Protein AF-A0AB39RAC3-F1 (afdb_monomer_lite)

pLDDT: mean 82.12, std 18.63, range [36.78, 98.56]

Foldseek 3Di:
DDKAKKKKKFQFPDLDQQGATPWIWIGPRPPPDDTDICPDPDDPDRGNVVVVVVVWAWDDWQDPDDDDPPCNPPDDPRRTITMTMDIDDDDDDDDDDPDDDDDDDDD

Secondary structure (DSSP, 8-state):
-EEEEEEEEEEESSSSTTSPEEEEEEE-SSSS----TTSSSS-S-SSHHHHHHTT-EEEE----PPPPTT-TT---TT-EEEEEEEEEEE---S-------------

Sequence (107 aa):
MSIRQQVLVLYLATSALDSDVVGWSVYDGTGRTSPTTGDSDEPPYTSGVHALEDGWRLFQAAQLIPPYPGHEYDVSFLKHEFFFEKLVETGAGAGTGAEARAGAGAA

Radius of gyration: 22.81 Å; chains: 1; bounding box: 57×25×77 Å

Structure (mmCIF, N/CA/C/O backbone):
data_AF-A0AB39RAC3-F1
#
_entry.id   AF-A0AB39RAC3-F1
#
loop_
_atom_site.group_PDB
_atom_site.id
_atom_site.type_symbol
_atom_site.label_atom_id
_atom_site.label_alt_id
_atom_site.label_comp_id
_atom_site.label_asym_id
_atom_site.label_entity_id
_atom_site.label_seq_id
_atom_site.pdbx_PDB_ins_code
_atom_site.Cartn_x
_atom_site.Cartn_y
_atom_site.Cartn_z
_atom_site.occupancy
_atom_site.B_iso_or_equiv
_atom_site.auth_seq_id
_atom_site.auth_comp_id
_atom_site.auth_asym_id
_atom_site.auth_atom_id
_atom_site.pdbx_PDB_model_num
ATOM 1 N N . MET A 1 1 ? -15.322 9.669 21.803 1.00 73.25 1 MET A N 1
ATOM 2 C CA . MET A 1 1 ? -14.586 8.597 21.101 1.00 73.25 1 MET A CA 1
ATOM 3 C C . MET A 1 1 ? -13.351 9.223 20.484 1.00 73.25 1 MET A C 1
ATOM 5 O O . MET A 1 1 ? -13.476 10.306 19.929 1.00 73.25 1 MET A O 1
ATOM 9 N N . SER A 1 2 ? -12.176 8.621 20.657 1.00 91.88 2 SER A N 1
ATOM 10 C CA . SER A 1 2 ? -10.949 9.092 20.002 1.00 91.88 2 SER A CA 1
ATOM 11 C C . SER A 1 2 ? -10.715 8.249 18.749 1.00 91.88 2 SER A C 1
ATOM 13 O O . SER A 1 2 ? -11.095 7.081 18.730 1.00 91.88 2 SER A O 1
ATOM 15 N N . ILE A 1 3 ? -10.099 8.808 17.713 1.00 95.81 3 ILE A N 1
ATOM 16 C CA . ILE A 1 3 ? -9.752 8.086 16.484 1.00 95.81 3 ILE A CA 1
ATOM 17 C C . ILE A 1 3 ? -8.239 7.911 16.435 1.00 95.81 3 ILE A C 1
ATOM 19 O O . ILE A 1 3 ? -7.495 8.853 16.701 1.00 95.81 3 ILE A O 1
ATOM 23 N N . ARG A 1 4 ? -7.788 6.711 16.078 1.00 95.56 4 ARG A N 1
ATOM 24 C CA . ARG A 1 4 ? -6.386 6.416 15.785 1.00 95.56 4 ARG A CA 1
ATOM 25 C C . ARG A 1 4 ? -6.227 6.160 14.297 1.00 95.56 4 ARG A C 1
ATOM 27 O O . ARG A 1 4 ? -7.051 5.488 13.685 1.00 95.56 4 ARG A O 1
ATOM 34 N N . GLN A 1 5 ? -5.151 6.688 13.736 1.00 96.12 5 GLN A N 1
ATOM 35 C CA . GLN A 1 5 ? -4.770 6.435 12.357 1.00 96.12 5 GLN A CA 1
ATOM 36 C C . GLN A 1 5 ? -3.835 5.225 12.301 1.00 96.12 5 GLN A C 1
ATOM 38 O O . GLN A 1 5 ? -2.873 5.142 13.066 1.00 96.12 5 GLN A O 1
ATOM 43 N N . GLN A 1 6 ? -4.130 4.298 11.398 1.00 96.44 6 GLN A N 1
ATOM 44 C CA . GLN A 1 6 ? -3.188 3.295 10.918 1.00 96.44 6 GLN A CA 1
ATOM 45 C C . GLN A 1 6 ? -2.671 3.744 9.555 1.00 96.44 6 GLN A C 1
ATOM 47 O O . GLN A 1 6 ? -3.439 4.316 8.780 1.00 96.44 6 GLN A O 1
ATOM 52 N N . VAL A 1 7 ? -1.401 3.478 9.262 1.00 96.50 7 VAL A N 1
ATOM 53 C CA . VAL A 1 7 ? -0.769 3.823 7.982 1.00 96.50 7 VAL A CA 1
ATOM 54 C C . VAL A 1 7 ? -0.218 2.560 7.340 1.00 96.50 7 VAL A C 1
ATOM 56 O O . VAL A 1 7 ? 0.506 1.802 7.980 1.00 96.50 7 VAL A O 1
ATOM 59 N N . LEU A 1 8 ? -0.554 2.352 6.073 1.00 96.12 8 LEU A N 1
ATOM 60 C CA . LEU A 1 8 ? -0.004 1.301 5.228 1.00 96.12 8 LEU A CA 1
ATOM 61 C C . LEU A 1 8 ? 0.799 1.971 4.119 1.00 96.12 8 LEU A C 1
ATOM 63 O O . LEU A 1 8 ? 0.270 2.801 3.379 1.00 96.12 8 LEU A O 1
ATOM 67 N N . VAL A 1 9 ? 2.066 1.594 4.007 1.00 95.44 9 VAL A N 1
ATOM 68 C CA . VAL A 1 9 ? 2.931 1.977 2.892 1.00 95.44 9 VAL A CA 1
ATOM 69 C C . VAL A 1 9 ? 3.090 0.750 2.012 1.00 95.44 9 VAL A C 1
ATOM 71 O O . VAL A 1 9 ? 3.543 -0.286 2.496 1.00 95.44 9 VAL A O 1
ATOM 74 N N . LEU A 1 10 ? 2.704 0.860 0.743 1.00 95.12 10 LEU A N 1
ATOM 75 C CA . LEU A 1 10 ? 2.946 -0.159 -0.273 1.00 95.12 10 LEU A CA 1
ATOM 76 C C . LEU A 1 10 ? 3.924 0.376 -1.310 1.00 95.12 10 LEU A C 1
ATOM 78 O O . LEU A 1 10 ? 3.768 1.485 -1.821 1.00 95.12 10 LEU A O 1
ATOM 82 N N . TYR A 1 11 ? 4.893 -0.457 -1.649 1.00 94.38 11 TYR A N 1
ATOM 83 C CA . TYR A 1 11 ? 5.787 -0.270 -2.772 1.00 94.38 11 TYR A CA 1
ATOM 84 C C . TYR A 1 11 ? 5.386 -1.252 -3.859 1.00 94.38 11 TYR A C 1
ATOM 86 O O . TYR A 1 11 ? 5.451 -2.464 -3.648 1.00 94.38 11 TYR A O 1
ATOM 94 N N . LEU A 1 12 ? 4.935 -0.736 -4.998 1.00 94.25 12 LEU A N 1
ATOM 95 C CA . LEU A 1 12 ? 4.429 -1.558 -6.095 1.00 94.25 12 LEU A CA 1
ATOM 96 C C . LEU A 1 12 ? 5.488 -1.747 -7.191 1.00 94.25 12 LEU A C 1
ATOM 98 O O . LEU A 1 12 ? 6.430 -0.962 -7.311 1.00 94.25 12 LEU A O 1
ATOM 102 N N . ALA A 1 13 ? 5.350 -2.797 -8.000 1.00 92.75 13 ALA A N 1
ATOM 103 C CA . ALA A 1 13 ? 6.279 -3.071 -9.100 1.00 92.75 13 ALA A CA 1
ATOM 104 C C . ALA A 1 13 ? 6.244 -1.987 -10.199 1.00 92.75 13 ALA A C 1
ATOM 106 O O . ALA A 1 13 ? 7.238 -1.772 -10.890 1.00 92.75 13 ALA A O 1
ATOM 107 N N . THR A 1 14 ? 5.120 -1.278 -10.339 1.00 91.38 14 THR A N 1
ATOM 108 C CA . THR A 1 14 ? 4.931 -0.138 -11.248 1.00 91.38 14 THR A CA 1
ATOM 109 C C . THR A 1 14 ? 4.119 0.967 -10.562 1.00 91.38 14 THR A C 1
ATOM 111 O O . THR A 1 14 ? 3.660 0.808 -9.434 1.00 91.38 14 THR A O 1
ATOM 114 N N . SER A 1 15 ? 3.895 2.096 -11.236 1.00 92.50 15 SER A N 1
ATOM 115 C CA . SER A 1 15 ? 3.009 3.163 -10.749 1.00 92.50 15 SER A CA 1
ATOM 116 C C . SER A 1 15 ? 1.509 2.852 -10.884 1.00 92.50 15 SER A C 1
ATOM 118 O O . SER A 1 15 ? 0.685 3.725 -10.608 1.00 92.50 15 SER A O 1
ATOM 120 N N . ALA A 1 16 ? 1.131 1.649 -11.319 1.00 94.88 16 ALA A N 1
ATOM 121 C CA . ALA A 1 16 ? -0.263 1.226 -11.384 1.00 94.88 16 ALA A CA 1
ATOM 122 C C . ALA A 1 16 ? -0.726 0.675 -10.024 1.00 94.88 16 ALA A C 1
ATOM 124 O O . ALA A 1 16 ? -0.008 -0.086 -9.380 1.00 94.88 16 ALA A O 1
ATOM 125 N N . LEU A 1 17 ? -1.926 1.058 -9.576 1.00 96.31 17 LEU A N 1
ATOM 126 C CA . LEU A 1 17 ? -2.447 0.702 -8.245 1.00 96.31 17 LEU A CA 1
ATOM 127 C C . LEU A 1 17 ? -2.743 -0.803 -8.088 1.00 96.31 17 LEU A C 1
ATOM 129 O O . LEU A 1 17 ? -2.763 -1.330 -6.976 1.00 96.31 17 LEU A O 1
ATOM 133 N N . ASP A 1 18 ? -2.994 -1.484 -9.200 1.00 97.06 18 ASP A N 1
ATOM 134 C CA . ASP A 1 18 ? -3.246 -2.920 -9.323 1.00 97.06 18 ASP A CA 1
ATOM 135 C C . ASP A 1 18 ? -1.967 -3.751 -9.508 1.00 97.06 18 ASP A C 1
ATOM 137 O O . ASP A 1 18 ? -2.040 -4.976 -9.538 1.00 97.06 18 ASP A O 1
ATOM 141 N N . SER A 1 19 ? -0.803 -3.103 -9.584 1.00 96.81 19 SER A N 1
ATOM 142 C CA . SER A 1 19 ? 0.496 -3.762 -9.685 1.00 96.81 19 SER A CA 1
ATOM 143 C C . SER A 1 19 ? 0.860 -4.525 -8.408 1.00 96.81 19 SER A C 1
ATOM 145 O O . SER A 1 19 ? 0.475 -4.131 -7.305 1.00 96.81 19 SER A O 1
ATOM 147 N N . ASP A 1 20 ? 1.679 -5.568 -8.566 1.00 95.88 20 ASP A N 1
ATOM 148 C CA . ASP A 1 20 ? 2.150 -6.405 -7.458 1.00 95.88 20 ASP A CA 1
ATOM 149 C C . ASP A 1 20 ? 2.900 -5.597 -6.390 1.00 95.88 20 ASP A C 1
ATOM 151 O O . ASP A 1 20 ? 3.718 -4.726 -6.711 1.00 95.88 20 ASP A O 1
ATOM 155 N N . VAL A 1 21 ? 2.655 -5.924 -5.119 1.00 94.56 21 VAL A N 1
ATOM 156 C CA . VAL A 1 21 ? 3.419 -5.409 -3.976 1.00 94.56 21 VAL A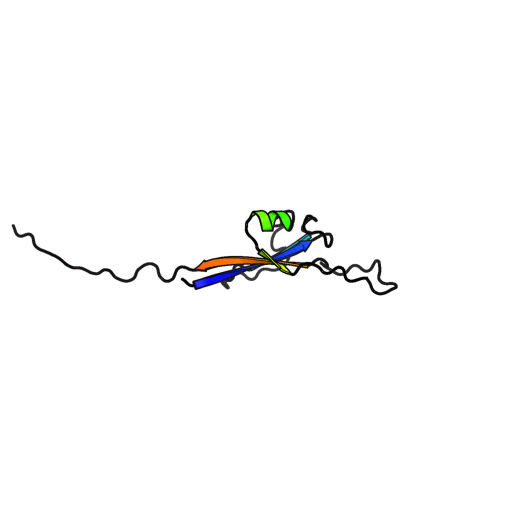 CA 1
ATOM 157 C C . VAL A 1 21 ? 4.803 -6.061 -3.934 1.00 94.56 21 VAL A C 1
ATOM 159 O O . VAL A 1 21 ? 4.927 -7.280 -3.858 1.00 94.56 21 VAL A O 1
ATOM 162 N N . VAL A 1 22 ? 5.850 -5.236 -3.922 1.00 92.06 22 VAL A N 1
ATOM 163 C CA . VAL A 1 22 ? 7.262 -5.658 -3.825 1.00 92.06 22 VAL A CA 1
ATOM 164 C C . VAL A 1 22 ? 7.934 -5.223 -2.518 1.00 92.06 22 VAL A C 1
ATOM 166 O O . VAL A 1 22 ? 9.073 -5.592 -2.248 1.00 92.06 22 VAL A O 1
ATOM 169 N N . GLY A 1 23 ? 7.238 -4.438 -1.697 1.00 91.88 23 GLY A N 1
ATOM 170 C CA . GLY A 1 23 ? 7.671 -4.034 -0.363 1.00 91.88 23 GLY A CA 1
ATOM 171 C C . GLY A 1 23 ? 6.533 -3.344 0.382 1.00 91.88 23 GLY A C 1
ATOM 172 O O . GLY A 1 23 ? 5.647 -2.758 -0.239 1.00 91.88 23 GLY A O 1
ATOM 173 N N . TRP A 1 24 ? 6.528 -3.412 1.710 1.00 93.62 24 TRP A N 1
ATOM 174 C CA . TRP A 1 24 ? 5.467 -2.807 2.515 1.00 93.62 24 TRP A CA 1
ATOM 175 C C . TRP A 1 24 ? 5.905 -2.535 3.949 1.00 93.62 24 TRP A C 1
ATOM 177 O O . TRP A 1 24 ? 6.759 -3.243 4.478 1.00 93.62 24 TRP A O 1
ATOM 187 N N . SER A 1 25 ? 5.234 -1.574 4.583 1.00 92.38 25 SER A N 1
ATOM 188 C CA . SER A 1 25 ? 5.331 -1.285 6.018 1.00 92.38 25 SER A CA 1
ATOM 189 C C . SER A 1 25 ? 3.944 -0.974 6.580 1.00 92.38 25 SER A C 1
ATOM 191 O O . SER A 1 25 ? 3.160 -0.265 5.943 1.00 92.38 25 SER A O 1
ATOM 193 N N . VAL A 1 26 ? 3.630 -1.482 7.777 1.00 92.75 26 VAL A N 1
ATOM 194 C CA . VAL A 1 26 ? 2.319 -1.291 8.427 1.00 92.75 26 VAL A CA 1
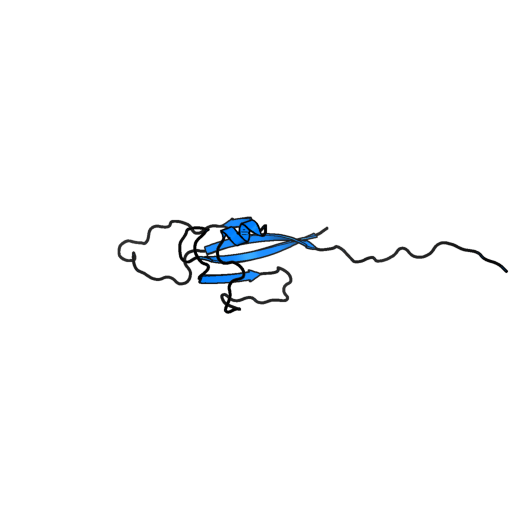ATOM 195 C C . VAL A 1 26 ? 2.490 -0.673 9.806 1.00 92.75 26 VAL A C 1
ATOM 197 O O . VAL A 1 26 ? 3.005 -1.311 10.716 1.00 92.75 26 VAL A O 1
ATOM 200 N N . TYR A 1 27 ? 1.987 0.542 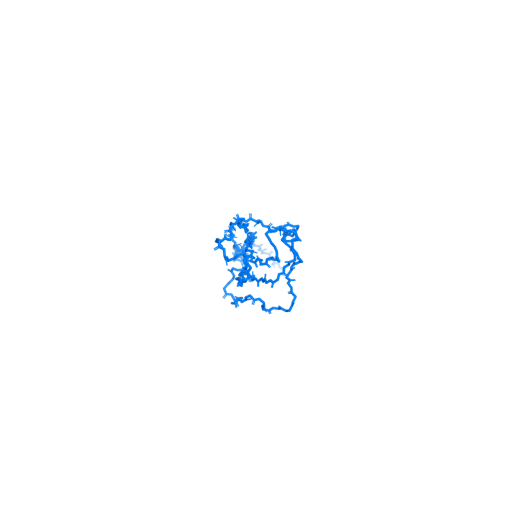9.991 1.00 93.31 27 TYR A N 1
ATOM 201 C CA . TYR A 1 27 ? 1.995 1.251 11.266 1.00 93.31 27 TYR A CA 1
ATOM 202 C C . TYR A 1 27 ? 0.600 1.203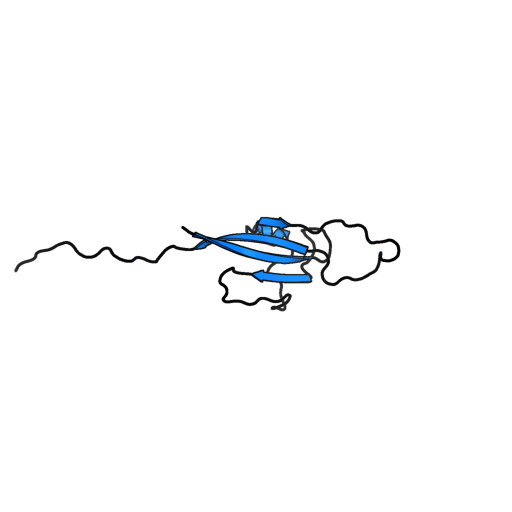 11.896 1.00 93.31 27 TYR A C 1
ATOM 204 O O . TYR A 1 27 ? -0.352 1.790 11.383 1.00 93.31 27 TYR A O 1
ATOM 212 N N . ASP A 1 28 ? 0.467 0.529 13.040 1.00 92.44 28 ASP A N 1
ATOM 213 C CA . ASP A 1 28 ? -0.819 0.344 13.730 1.00 92.44 28 ASP A CA 1
ATOM 214 C C . ASP A 1 28 ? -1.253 1.546 14.604 1.00 92.44 28 ASP A C 1
ATOM 216 O O . ASP A 1 28 ? -2.366 1.566 15.150 1.00 92.44 28 ASP A O 1
ATOM 220 N N . GLY A 1 29 ? -0.359 2.530 14.749 1.00 91.75 29 GLY A N 1
ATOM 221 C CA . GLY A 1 29 ? -0.533 3.741 15.550 1.00 91.75 29 GLY A CA 1
ATOM 222 C C . GLY A 1 29 ? -0.493 3.522 17.068 1.00 91.75 29 GLY A C 1
ATOM 223 O O . GLY A 1 29 ? -0.791 4.450 17.816 1.00 91.75 29 GLY A O 1
ATOM 224 N N . THR A 1 30 ? -0.186 2.313 17.557 1.00 91.88 30 THR A N 1
ATOM 225 C CA . THR A 1 30 ? -0.203 1.986 18.997 1.00 91.88 30 THR A CA 1
ATOM 226 C C . THR A 1 30 ? 1.127 2.245 19.696 1.00 91.88 30 THR A C 1
ATOM 228 O O . THR A 1 30 ? 1.174 2.255 20.924 1.00 91.88 30 THR A O 1
ATOM 231 N N . GLY A 1 31 ? 2.207 2.429 18.931 1.00 86.75 31 GLY A N 1
ATOM 232 C CA . GLY A 1 31 ? 3.567 2.586 19.456 1.00 86.75 31 GLY A CA 1
ATOM 233 C C . GLY A 1 31 ? 4.177 1.293 20.011 1.00 86.75 31 GLY A C 1
ATOM 234 O O . GLY A 1 31 ? 5.247 1.339 20.609 1.00 86.75 31 GLY A O 1
ATOM 235 N N . ARG A 1 32 ? 3.510 0.143 19.837 1.00 84.00 32 ARG A N 1
ATOM 236 C CA . ARG A 1 32 ? 3.981 -1.173 20.313 1.00 84.00 32 ARG A CA 1
ATOM 237 C C . ARG A 1 32 ? 4.763 -1.957 19.263 1.00 84.00 32 ARG A C 1
ATOM 239 O O . ARG A 1 32 ? 5.389 -2.956 19.597 1.00 84.00 32 ARG A O 1
ATOM 246 N N . THR A 1 33 ? 4.714 -1.515 18.013 1.00 80.12 33 THR A N 1
ATOM 247 C CA . THR A 1 33 ? 5.431 -2.110 16.885 1.00 80.12 33 THR A CA 1
ATOM 248 C C . THR A 1 33 ? 6.410 -1.092 16.316 1.00 80.12 33 THR A C 1
ATOM 250 O O . THR A 1 33 ? 6.089 0.095 16.250 1.00 80.12 33 THR A O 1
ATOM 253 N N . SER A 1 34 ? 7.574 -1.556 15.866 1.00 74.94 34 SER A N 1
ATOM 254 C CA . SER A 1 34 ? 8.540 -0.760 15.101 1.00 74.94 34 SER A CA 1
ATOM 255 C C . SER A 1 34 ? 8.735 -1.422 13.738 1.00 74.94 34 SER A C 1
ATOM 257 O O . SER A 1 34 ? 9.700 -2.168 13.580 1.00 74.94 34 SER A O 1
ATOM 259 N N . PRO A 1 35 ? 7.805 -1.214 12.791 1.00 74.62 35 PRO A N 1
ATOM 260 C CA . PRO A 1 35 ? 7.818 -1.934 11.532 1.00 74.62 35 PRO A CA 1
ATOM 261 C C . PRO A 1 35 ? 8.970 -1.467 10.637 1.00 74.62 35 PRO A C 1
ATOM 263 O O . PRO A 1 35 ? 9.210 -0.258 10.537 1.00 74.62 35 PRO A O 1
ATOM 266 N N . THR A 1 36 ? 9.633 -2.392 9.951 1.00 70.00 36 THR A N 1
ATOM 267 C CA . THR A 1 36 ? 10.491 -2.109 8.797 1.00 70.00 36 THR A CA 1
ATOM 268 C C . THR A 1 36 ? 9.916 -2.733 7.527 1.00 70.00 36 THR A C 1
ATOM 270 O O . THR A 1 36 ? 9.087 -3.644 7.558 1.00 70.00 36 THR A O 1
ATOM 273 N N . THR A 1 37 ? 10.349 -2.214 6.378 1.00 66.19 37 THR A N 1
ATOM 274 C CA . THR A 1 37 ? 9.942 -2.748 5.083 1.00 66.19 37 THR A CA 1
ATOM 275 C C . THR A 1 37 ? 10.366 -4.211 4.973 1.00 66.19 37 THR A C 1
ATOM 277 O O . THR A 1 37 ? 11.559 -4.501 5.063 1.00 66.19 37 THR A O 1
ATOM 280 N N . GLY A 1 38 ? 9.405 -5.114 4.761 1.00 62.53 38 GLY A N 1
ATOM 281 C CA . GLY A 1 38 ? 9.679 -6.551 4.627 1.00 62.53 38 GLY A CA 1
ATOM 282 C C . GLY A 1 38 ? 9.806 -7.325 5.947 1.00 62.53 38 GLY A C 1
ATOM 283 O O . GLY A 1 38 ? 10.487 -8.341 5.984 1.00 62.53 38 GLY A O 1
ATOM 284 N N . ASP A 1 39 ? 9.142 -6.892 7.024 1.00 67.75 39 ASP A N 1
ATOM 285 C CA . ASP A 1 39 ? 9.043 -7.641 8.299 1.00 67.75 39 ASP A CA 1
ATOM 286 C C . ASP A 1 39 ? 8.398 -9.044 8.195 1.00 67.75 39 ASP A C 1
ATOM 288 O O . ASP A 1 39 ? 8.315 -9.776 9.182 1.00 67.75 39 ASP A O 1
ATOM 292 N N . SER A 1 40 ? 7.900 -9.412 7.016 1.00 73.81 40 SER A N 1
ATOM 293 C CA . SER A 1 40 ? 7.281 -10.694 6.685 1.00 73.81 40 SER A CA 1
ATOM 294 C C . SER A 1 40 ? 7.711 -11.090 5.269 1.00 73.81 40 SER A C 1
ATOM 296 O O . SER A 1 40 ? 8.036 -10.221 4.461 1.00 73.81 40 SER A O 1
ATOM 298 N N . ASP A 1 41 ? 7.690 -12.386 4.957 1.00 79.56 41 ASP A N 1
ATOM 299 C CA . ASP A 1 41 ? 7.937 -12.883 3.595 1.00 79.56 41 ASP A CA 1
ATOM 300 C C . ASP A 1 41 ? 6.720 -12.670 2.675 1.00 79.56 41 ASP A C 1
ATOM 302 O O . ASP A 1 41 ? 6.856 -12.629 1.453 1.00 79.56 41 ASP A O 1
ATOM 306 N N . GLU A 1 42 ? 5.529 -12.502 3.258 1.00 87.00 42 GLU A N 1
ATOM 307 C CA . GLU A 1 42 ? 4.276 -12.295 2.529 1.00 87.00 42 GLU A CA 1
ATOM 308 C C . GLU A 1 42 ? 3.694 -10.896 2.784 1.00 87.00 42 GLU A C 1
ATOM 310 O O . GLU A 1 42 ? 3.585 -10.483 3.951 1.00 87.00 42 GLU A O 1
ATOM 315 N N . PRO A 1 43 ? 3.291 -10.170 1.720 1.00 90.62 43 PRO A N 1
ATOM 316 C CA . PRO A 1 43 ? 2.657 -8.868 1.851 1.00 90.62 43 PRO A CA 1
ATOM 317 C C . PRO A 1 43 ? 1.228 -8.995 2.405 1.00 90.62 43 PRO A C 1
ATOM 319 O O . PRO A 1 43 ? 0.543 -9.981 2.136 1.00 90.62 43 PRO A O 1
ATOM 322 N N . PRO A 1 44 ? 0.714 -7.974 3.121 1.00 92.56 44 PRO A N 1
ATOM 323 C CA . PRO A 1 44 ? -0.652 -7.989 3.653 1.00 92.56 44 PRO A CA 1
ATOM 324 C C . PRO A 1 44 ? -1.724 -7.962 2.553 1.00 92.56 44 PRO A C 1
ATOM 326 O O . PRO A 1 44 ? -2.859 -8.362 2.796 1.00 92.56 44 PRO A O 1
ATOM 329 N N . TYR A 1 45 ? -1.365 -7.488 1.357 1.00 96.00 45 TYR A N 1
ATOM 330 C CA . TYR A 1 45 ? -2.219 -7.437 0.174 1.00 96.00 45 TYR A CA 1
ATOM 331 C C . TYR A 1 45 ? -1.380 -7.693 -1.078 1.00 96.00 45 TYR A C 1
ATOM 333 O O . TYR A 1 45 ? -0.203 -7.344 -1.123 1.00 96.00 45 TYR A O 1
ATOM 341 N N . THR A 1 46 ? -1.999 -8.250 -2.115 1.00 96.12 46 THR A N 1
ATOM 342 C CA . THR A 1 46 ? -1.356 -8.494 -3.416 1.00 96.12 46 THR A CA 1
ATOM 343 C C . THR A 1 46 ? -1.165 -7.209 -4.226 1.00 96.12 46 THR A C 1
ATOM 345 O O . THR A 1 46 ? -0.171 -7.080 -4.933 1.00 96.12 46 THR A O 1
ATOM 348 N N . SER A 1 47 ? -2.078 -6.239 -4.094 1.00 97.56 47 SER A N 1
ATOM 349 C CA . SER A 1 47 ? -2.002 -4.920 -4.734 1.00 97.56 47 SER A CA 1
ATOM 350 C C . SER A 1 47 ? -2.685 -3.833 -3.901 1.00 97.56 47 SER A C 1
ATOM 352 O O . SER A 1 47 ? -3.409 -4.115 -2.940 1.00 97.56 47 SER A O 1
ATOM 354 N N . GLY A 1 48 ? -2.501 -2.569 -4.292 1.00 97.44 48 GLY A N 1
ATOM 355 C CA . GLY A 1 48 ? -3.179 -1.434 -3.664 1.00 97.44 48 GLY A CA 1
ATOM 356 C C . GLY A 1 48 ? -4.704 -1.478 -3.803 1.00 97.44 48 GLY A C 1
ATOM 357 O O . GLY A 1 48 ? -5.409 -0.975 -2.932 1.00 97.44 48 GLY A O 1
ATOM 358 N N . VAL A 1 49 ? -5.228 -2.128 -4.848 1.00 98.31 49 VAL A N 1
ATOM 359 C CA . VAL A 1 49 ? -6.676 -2.337 -5.032 1.00 98.31 49 VAL A CA 1
ATOM 360 C C . VAL A 1 49 ? -7.259 -3.195 -3.908 1.00 98.31 49 VAL A C 1
ATOM 362 O O . VAL A 1 49 ? -8.269 -2.816 -3.324 1.00 98.31 49 VAL A O 1
ATOM 365 N N . HIS A 1 50 ? -6.585 -4.281 -3.528 1.00 98.56 50 HIS A N 1
ATOM 366 C CA . HIS A 1 50 ? -7.042 -5.151 -2.439 1.00 98.56 50 HIS A CA 1
ATOM 367 C C . HIS A 1 50 ? -7.021 -4.433 -1.079 1.00 98.56 50 HIS A C 1
ATOM 369 O O . HIS A 1 50 ? -7.875 -4.677 -0.229 1.00 98.56 50 HIS A O 1
ATOM 375 N N . ALA A 1 51 ? -6.096 -3.486 -0.880 1.00 98.06 51 ALA A N 1
ATOM 376 C CA . ALA A 1 51 ? -6.127 -2.622 0.298 1.00 98.06 51 ALA A CA 1
ATOM 377 C C . ALA A 1 51 ? -7.377 -1.719 0.302 1.00 98.06 51 ALA A C 1
ATOM 379 O O . ALA A 1 51 ? -8.028 -1.574 1.339 1.00 98.06 51 ALA A O 1
ATOM 380 N N . LEU A 1 52 ? -7.750 -1.139 -0.848 1.00 98.19 52 LEU A N 1
ATOM 381 C CA . LEU A 1 52 ? -8.977 -0.337 -0.968 1.00 98.19 52 LEU A CA 1
ATOM 382 C C . LEU A 1 52 ? -10.239 -1.160 -0.683 1.00 98.19 52 LEU A C 1
ATOM 384 O O . LEU A 1 52 ? -11.138 -0.672 0.002 1.00 98.19 52 LEU A O 1
ATOM 388 N N . GLU A 1 53 ? -10.300 -2.400 -1.171 1.00 98.31 53 GLU A N 1
ATOM 389 C CA . GLU A 1 53 ? -11.405 -3.331 -0.899 1.00 98.31 53 GLU A CA 1
ATOM 390 C C . GLU A 1 53 ? -11.571 -3.608 0.604 1.00 98.31 53 GLU A C 1
ATOM 392 O O . GLU A 1 53 ? -12.694 -3.715 1.094 1.00 98.31 53 GLU A O 1
ATOM 397 N N . ASP A 1 54 ? -10.467 -3.628 1.356 1.00 97.81 54 ASP A N 1
ATOM 398 C CA . ASP A 1 54 ? -10.454 -3.789 2.815 1.00 97.81 54 ASP A CA 1
ATOM 399 C C . ASP A 1 54 ? -10.683 -2.467 3.590 1.00 97.81 54 ASP A C 1
ATOM 401 O O . ASP A 1 54 ? -10.513 -2.376 4.811 1.00 97.81 54 ASP A O 1
ATOM 405 N N . GLY A 1 55 ? -11.076 -1.398 2.893 1.00 97.56 55 GLY A N 1
ATOM 406 C CA . GLY A 1 55 ? -11.454 -0.121 3.498 1.00 97.56 55 GLY A CA 1
ATOM 407 C C . GLY A 1 55 ? -10.280 0.784 3.870 1.00 97.56 55 GLY A C 1
ATOM 408 O O . GLY A 1 55 ? -10.454 1.732 4.641 1.00 97.56 55 GLY A O 1
ATOM 409 N N . TRP A 1 56 ? -9.083 0.520 3.344 1.00 98.50 56 TRP A N 1
ATOM 410 C CA . TRP A 1 56 ? -8.009 1.508 3.369 1.00 98.50 56 TRP A CA 1
ATOM 411 C C . TRP A 1 56 ? -8.332 2.678 2.437 1.00 98.50 56 TRP A C 1
ATOM 413 O O . TRP A 1 56 ? -8.921 2.512 1.372 1.00 98.50 56 TRP A O 1
ATOM 423 N N . ARG A 1 57 ? -7.923 3.885 2.824 1.00 98.44 57 ARG A N 1
ATOM 424 C CA . ARG A 1 57 ? -8.096 5.101 2.023 1.00 98.44 57 ARG A CA 1
ATOM 425 C C . ARG A 1 57 ? -6.756 5.529 1.458 1.00 98.44 57 ARG A C 1
ATOM 427 O O . ARG A 1 57 ? -5.828 5.768 2.223 1.00 98.44 57 ARG A O 1
ATOM 434 N N . LEU A 1 58 ? -6.662 5.654 0.141 1.00 98.06 58 LEU A N 1
ATOM 435 C CA . LEU A 1 58 ? -5.477 6.185 -0.528 1.00 98.06 58 LEU A CA 1
ATOM 436 C C . LEU A 1 58 ? -5.378 7.700 -0.301 1.00 98.06 58 LEU A C 1
ATOM 438 O O . LEU A 1 58 ? -6.329 8.422 -0.599 1.00 98.06 58 LEU A O 1
ATOM 442 N N . PHE A 1 59 ? -4.228 8.180 0.177 1.00 96.75 59 PHE A N 1
ATOM 443 C CA . PHE A 1 59 ? -3.972 9.620 0.336 1.00 96.75 59 PHE A CA 1
ATOM 444 C C . PHE A 1 59 ? -2.693 10.106 -0.361 1.00 96.75 59 PHE A C 1
ATOM 446 O O . PHE A 1 59 ? -2.523 11.311 -0.539 1.00 96.75 59 PHE A O 1
ATOM 453 N N . GLN A 1 60 ? -1.827 9.194 -0.817 1.00 96.12 60 GLN A N 1
ATOM 454 C CA . GLN A 1 60 ? -0.712 9.503 -1.716 1.00 96.12 60 GLN A CA 1
ATOM 455 C C . GLN A 1 60 ? -0.481 8.349 -2.691 1.00 96.12 60 GLN A C 1
ATOM 457 O O . GLN A 1 60 ? -0.433 7.194 -2.277 1.00 96.12 60 GLN A O 1
ATOM 462 N N . ALA A 1 61 ? -0.288 8.672 -3.970 1.00 95.88 61 ALA A N 1
ATOM 463 C CA . ALA A 1 61 ? 0.048 7.718 -5.022 1.00 95.88 61 ALA A CA 1
ATOM 464 C C . ALA A 1 61 ? 1.367 8.089 -5.706 1.00 95.88 61 ALA A C 1
ATOM 466 O O . ALA A 1 61 ? 1.717 9.275 -5.799 1.00 95.88 61 ALA A O 1
ATOM 467 N N . ALA A 1 62 ? 2.049 7.072 -6.234 1.00 91.50 62 ALA A N 1
ATOM 468 C CA . ALA A 1 62 ? 3.289 7.232 -6.973 1.00 91.50 62 ALA A CA 1
ATOM 469 C C . ALA A 1 62 ? 3.093 8.193 -8.154 1.00 91.50 62 ALA A C 1
ATOM 471 O O . ALA A 1 62 ? 2.214 8.010 -8.998 1.00 91.50 62 ALA A O 1
ATOM 472 N N . GLN A 1 63 ? 3.921 9.232 -8.212 1.00 88.25 63 GLN A N 1
ATOM 473 C CA . GLN A 1 63 ? 3.872 10.211 -9.291 1.00 88.25 63 GLN A CA 1
ATOM 474 C C . GLN A 1 63 ? 4.551 9.651 -10.547 1.00 88.25 63 GLN A C 1
ATOM 476 O O . GLN A 1 63 ? 5.594 8.999 -10.470 1.00 88.25 63 GLN A O 1
ATOM 481 N N . LEU A 1 64 ? 3.999 9.961 -11.720 1.00 84.75 64 LEU A N 1
ATOM 482 C CA . LEU A 1 64 ? 4.638 9.686 -13.009 1.00 84.75 64 LEU A CA 1
ATOM 483 C C . LEU A 1 64 ? 5.702 10.753 -13.297 1.00 84.75 64 LEU A C 1
ATOM 485 O O . LEU A 1 64 ? 5.496 11.650 -14.111 1.00 84.75 64 LEU A O 1
ATOM 489 N N . ILE A 1 65 ? 6.828 10.682 -12.588 1.00 81.50 65 ILE A N 1
ATOM 490 C CA . ILE A 1 65 ? 7.962 11.587 -12.796 1.00 81.50 65 ILE A CA 1
ATOM 491 C C . ILE A 1 65 ? 8.832 11.015 -13.924 1.00 81.50 65 ILE A C 1
ATOM 493 O O . ILE A 1 65 ? 9.308 9.883 -13.793 1.00 81.50 65 ILE A O 1
ATOM 497 N N . PRO A 1 66 ? 9.060 11.759 -15.023 1.00 78.31 66 PRO A N 1
ATOM 498 C CA . PRO A 1 66 ? 9.976 11.322 -16.067 1.00 78.31 66 PRO A CA 1
ATOM 499 C C . PRO A 1 66 ? 11.390 11.115 -15.506 1.00 78.31 66 PRO A C 1
ATOM 501 O O . PRO A 1 66 ? 11.853 11.952 -14.723 1.00 78.31 66 PRO A O 1
ATOM 504 N N . PRO A 1 67 ? 12.100 10.045 -15.901 1.00 76.25 67 PRO A N 1
ATOM 505 C CA . PRO A 1 67 ? 13.507 9.905 -15.558 1.00 76.25 67 PRO A CA 1
ATOM 506 C C . PRO A 1 67 ? 14.313 11.059 -16.169 1.00 76.25 67 PRO A C 1
ATOM 508 O O . PRO A 1 67 ? 13.978 11.578 -17.237 1.00 76.25 67 PRO A O 1
ATOM 511 N N . TYR A 1 68 ? 15.385 11.463 -15.488 1.00 78.69 68 TYR A N 1
ATOM 512 C CA . TYR A 1 68 ? 16.335 12.414 -16.059 1.00 78.69 68 TYR A CA 1
ATOM 513 C C . TYR A 1 68 ? 17.000 11.789 -17.302 1.00 78.69 68 TYR A C 1
ATOM 515 O O . TYR A 1 68 ? 17.285 10.588 -17.271 1.00 78.69 68 TYR A O 1
ATOM 523 N N . PRO A 1 69 ? 17.261 12.555 -18.381 1.00 84.81 69 PRO A N 1
ATOM 524 C CA . PRO A 1 69 ? 17.891 12.011 -19.582 1.00 84.81 69 PRO A CA 1
ATOM 525 C C . PRO A 1 69 ? 19.197 11.268 -19.272 1.00 84.81 69 PRO A C 1
ATOM 527 O O . PRO A 1 69 ? 20.067 11.806 -18.587 1.00 84.81 69 PRO A O 1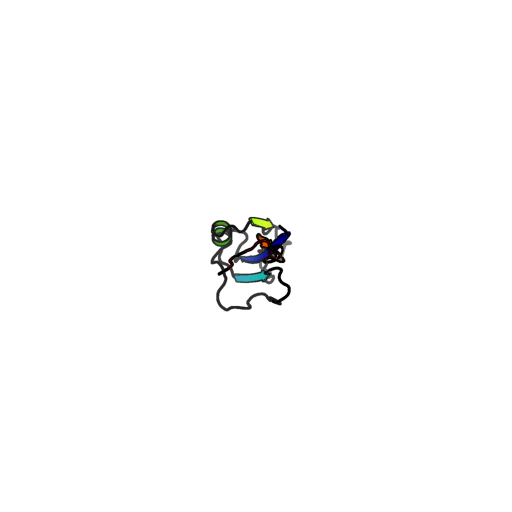
ATOM 530 N N . GLY A 1 70 ? 19.341 10.045 -19.784 1.00 83.44 70 GLY A N 1
ATOM 531 C CA . GLY A 1 70 ? 20.484 9.160 -19.526 1.00 83.44 70 GLY A CA 1
ATOM 532 C C . GLY A 1 70 ? 20.360 8.281 -18.274 1.00 83.44 70 GLY A C 1
ATOM 533 O O . GLY A 1 70 ? 21.250 7.471 -18.028 1.00 83.44 70 GLY A O 1
ATOM 534 N N . HIS A 1 71 ? 19.277 8.421 -17.502 1.00 78.81 71 HIS A N 1
ATOM 535 C CA . HIS A 1 71 ? 18.975 7.632 -16.300 1.00 78.81 71 HIS A CA 1
ATOM 536 C C . HIS A 1 71 ? 17.680 6.817 -16.458 1.00 78.81 71 HIS A C 1
ATOM 538 O O . HIS A 1 71 ? 17.018 6.463 -15.480 1.00 78.81 71 HIS A O 1
ATOM 544 N N . GLU A 1 72 ? 17.281 6.513 -17.696 1.00 80.69 72 GLU A N 1
ATOM 545 C CA . GLU A 1 72 ? 16.040 5.795 -18.008 1.00 80.69 72 GLU A CA 1
ATOM 546 C C . GLU A 1 72 ? 16.013 4.376 -17.415 1.00 80.69 72 GLU A C 1
ATOM 548 O O . GLU A 1 72 ? 14.939 3.856 -17.113 1.00 80.69 72 GLU A O 1
ATOM 553 N N . TYR A 1 73 ? 17.189 3.771 -17.212 1.00 72.81 73 TYR A N 1
ATOM 554 C CA . TYR A 1 73 ? 17.357 2.402 -16.710 1.00 72.81 73 TYR A CA 1
ATOM 555 C C . TYR A 1 73 ? 17.892 2.325 -15.278 1.00 72.81 73 TYR A C 1
ATOM 557 O O . TYR A 1 73 ? 18.144 1.229 -14.775 1.00 72.81 73 TYR A O 1
ATOM 565 N N . ASP A 1 74 ? 18.059 3.464 -14.606 1.00 73.12 74 ASP A N 1
ATOM 566 C CA . ASP A 1 74 ? 18.537 3.470 -13.231 1.00 73.12 74 ASP A CA 1
ATOM 567 C C . ASP A 1 74 ? 17.519 2.792 -12.321 1.00 73.12 74 ASP A C 1
ATOM 569 O O . ASP A 1 74 ? 16.333 3.136 -12.303 1.00 73.12 74 ASP A O 1
ATOM 573 N N . VAL A 1 75 ? 17.982 1.845 -11.513 1.00 59.31 75 VAL A N 1
ATOM 574 C CA . VAL A 1 75 ? 17.173 1.225 -10.467 1.00 59.31 75 VAL A CA 1
ATOM 575 C C . VAL A 1 75 ? 17.330 2.040 -9.187 1.00 59.31 75 VAL A C 1
ATOM 577 O O . VAL A 1 75 ? 18.400 2.111 -8.594 1.00 59.31 75 VAL A O 1
ATOM 580 N N . SER A 1 76 ? 16.247 2.683 -8.761 1.00 61.50 76 SER A N 1
ATOM 581 C CA . SER A 1 76 ? 16.126 3.186 -7.393 1.00 61.50 76 SER A CA 1
ATOM 582 C C . SER A 1 76 ? 15.327 2.160 -6.613 1.00 61.50 76 SER A C 1
ATOM 584 O O . SER A 1 76 ? 14.399 1.550 -7.152 1.00 61.50 76 SER A O 1
ATOM 586 N N . PHE A 1 77 ? 15.709 1.954 -5.361 1.00 66.75 77 PHE A N 1
ATOM 587 C CA . PHE A 1 77 ? 15.016 1.036 -4.479 1.00 66.75 77 PHE A CA 1
ATOM 588 C C . PHE A 1 77 ? 13.593 1.556 -4.235 1.00 66.75 77 PHE A C 1
ATOM 590 O O . PHE A 1 77 ? 13.418 2.716 -3.872 1.00 66.75 77 PHE A O 1
ATOM 597 N N . LEU A 1 78 ? 12.596 0.701 -4.492 1.00 77.44 78 LEU A N 1
ATOM 598 C CA . LEU A 1 78 ? 11.193 0.908 -4.132 1.00 77.44 78 LEU A CA 1
ATOM 599 C C . LEU A 1 78 ? 10.590 2.272 -4.565 1.00 77.44 78 LEU A C 1
ATOM 601 O O . LEU A 1 78 ? 10.106 3.054 -3.756 1.00 77.44 78 LEU A O 1
ATOM 605 N N . LYS A 1 79 ? 10.602 2.561 -5.873 1.00 82.62 79 LYS A N 1
ATOM 606 C CA . LYS A 1 79 ? 10.168 3.858 -6.445 1.00 82.62 79 LYS A CA 1
ATOM 607 C C . LYS A 1 79 ? 8.678 4.174 -6.317 1.00 82.62 79 LYS A C 1
ATOM 609 O O . LYS A 1 79 ? 8.297 5.343 -6.302 1.00 82.62 79 LYS A O 1
ATOM 614 N N . HIS A 1 80 ? 7.829 3.154 -6.381 1.00 92.31 80 HIS A N 1
ATOM 615 C CA . HIS A 1 80 ? 6.397 3.346 -6.591 1.00 92.31 80 HIS A CA 1
ATOM 616 C C . HIS A 1 80 ? 5.660 3.273 -5.264 1.00 92.31 80 HIS A C 1
ATOM 618 O O . HIS A 1 80 ? 5.090 2.247 -4.904 1.00 92.31 80 HIS A O 1
ATOM 624 N N . GLU A 1 81 ? 5.731 4.381 -4.536 1.00 94.19 81 GLU A N 1
ATOM 625 C CA . GLU A 1 81 ? 5.165 4.532 -3.203 1.00 94.19 81 GLU A CA 1
ATOM 626 C C . GLU A 1 81 ? 3.676 4.879 -3.220 1.00 94.19 81 GLU A C 1
ATOM 628 O O . GLU A 1 81 ? 3.249 5.863 -3.828 1.00 94.19 81 GLU A O 1
ATOM 633 N N . PHE A 1 82 ? 2.899 4.112 -2.462 1.00 97.06 82 PHE A N 1
ATOM 634 C CA . PHE A 1 82 ? 1.491 4.360 -2.196 1.00 97.06 82 PHE A CA 1
ATOM 635 C C . PHE A 1 82 ? 1.257 4.385 -0.693 1.00 97.06 82 PHE A C 1
ATOM 637 O O . PHE A 1 82 ? 1.640 3.457 0.020 1.00 97.06 82 PHE A O 1
ATOM 644 N N . PHE A 1 83 ? 0.607 5.444 -0.218 1.00 97.56 83 PHE A N 1
ATOM 645 C CA . PHE A 1 83 ? 0.283 5.601 1.190 1.00 97.56 83 PHE A CA 1
ATOM 646 C C . PHE A 1 83 ? -1.220 5.529 1.382 1.00 97.56 83 PHE A C 1
ATOM 648 O O . PHE A 1 83 ? -1.995 6.272 0.764 1.00 97.56 83 PHE A O 1
ATOM 655 N N . PHE A 1 84 ? -1.605 4.657 2.302 1.00 98.38 84 PHE A N 1
ATOM 656 C CA . PHE A 1 84 ? -2.975 4.473 2.709 1.00 98.38 84 PHE A CA 1
ATOM 657 C C . PHE A 1 84 ? -3.140 4.719 4.197 1.00 98.38 84 PHE A C 1
ATOM 659 O O . PHE A 1 84 ? -2.226 4.511 4.996 1.00 98.38 84 PHE A O 1
ATOM 666 N N . GLU A 1 85 ? -4.350 5.104 4.574 1.00 98.19 85 GLU A N 1
ATOM 667 C CA . GLU A 1 85 ? -4.751 5.227 5.963 1.00 98.19 85 GLU A CA 1
ATOM 668 C C . GLU A 1 85 ? -6.034 4.453 6.263 1.00 98.19 85 GLU A C 1
ATOM 670 O O . GLU A 1 85 ? -6.926 4.330 5.420 1.00 98.19 85 GLU A O 1
ATOM 675 N N . LYS A 1 86 ? -6.147 3.971 7.500 1.00 97.25 86 LYS A N 1
ATOM 676 C CA . LYS A 1 86 ? -7.396 3.458 8.068 1.00 97.25 86 LYS A CA 1
ATOM 677 C C . LYS A 1 86 ? -7.632 4.161 9.403 1.00 97.25 86 LYS A C 1
ATOM 679 O O . LYS A 1 86 ? -6.741 4.213 10.251 1.00 97.25 86 LYS A O 1
ATOM 684 N N . LEU A 1 87 ? -8.813 4.752 9.577 1.00 96.12 87 LEU A N 1
ATOM 685 C CA . LEU A 1 87 ? -9.204 5.409 10.825 1.00 96.12 87 LEU A CA 1
ATOM 686 C C . LEU A 1 87 ? -9.948 4.405 11.699 1.00 96.12 87 LEU A C 1
ATOM 688 O O . LEU A 1 87 ? -11.020 3.937 11.323 1.00 96.12 87 LEU A O 1
ATOM 692 N N . VAL A 1 88 ? -9.385 4.085 12.860 1.00 95.44 88 VAL A N 1
ATOM 693 C CA . VAL A 1 88 ? -9.967 3.127 13.802 1.00 95.44 88 VAL A CA 1
ATOM 694 C C . VAL A 1 88 ? -10.422 3.832 15.069 1.00 95.44 88 VAL A C 1
ATOM 696 O O . VAL A 1 88 ? -9.726 4.693 15.614 1.00 95.44 88 VAL A O 1
ATOM 699 N N . GLU A 1 89 ? -11.599 3.464 15.564 1.00 94.19 89 GLU A N 1
ATOM 700 C CA . GLU A 1 89 ? -12.074 3.965 16.845 1.00 94.19 89 GLU A CA 1
ATOM 701 C C . GLU A 1 89 ? -11.196 3.442 17.984 1.00 94.19 89 GLU A C 1
ATOM 703 O O . GLU A 1 89 ? -10.857 2.263 18.081 1.00 94.19 89 GLU A O 1
ATOM 708 N N . THR A 1 90 ? -10.837 4.348 18.883 1.00 88.19 90 THR A N 1
ATOM 709 C CA . THR A 1 90 ? -10.202 4.030 20.156 1.00 88.19 90 THR A CA 1
ATOM 710 C C . THR A 1 90 ? -11.223 4.273 21.252 1.00 88.19 90 THR A C 1
ATOM 712 O O . THR A 1 90 ? -11.693 5.398 21.462 1.00 88.19 90 THR A O 1
ATOM 715 N N . GLY A 1 91 ? -11.627 3.187 21.911 1.00 79.75 91 GLY A N 1
ATOM 716 C CA . GLY A 1 91 ? -12.568 3.246 23.019 1.00 79.75 91 GLY A CA 1
ATOM 717 C C . GLY A 1 91 ? -12.039 4.174 24.109 1.00 79.75 91 GLY A C 1
ATOM 718 O O . GLY A 1 91 ? -10.933 3.987 24.613 1.00 79.75 91 GLY A O 1
ATOM 719 N N . ALA A 1 92 ? -12.832 5.177 24.478 1.00 54.69 92 ALA A N 1
ATOM 720 C CA . ALA A 1 92 ? -12.634 5.877 25.735 1.00 54.69 92 ALA A CA 1
ATOM 721 C C . ALA A 1 92 ? -13.187 4.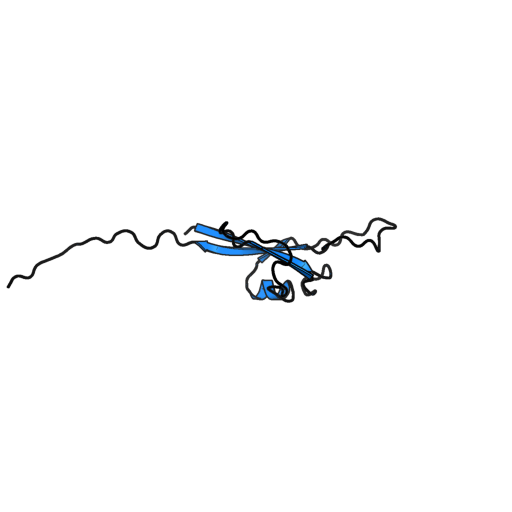972 26.844 1.00 54.69 92 ALA A C 1
ATOM 723 O O . ALA A 1 92 ? -14.394 4.774 26.889 1.00 54.69 92 ALA A O 1
ATOM 724 N N . GLY A 1 93 ? -12.303 4.411 27.675 1.00 47.75 93 GLY A N 1
ATOM 725 C CA . GLY A 1 93 ? -12.609 3.811 28.979 1.00 47.75 93 GLY A CA 1
ATOM 726 C C . GLY A 1 93 ? -13.687 2.723 28.999 1.00 47.75 93 GLY A C 1
ATOM 727 O O . GLY A 1 93 ? -14.880 3.008 29.036 1.00 47.75 93 GLY A O 1
ATOM 728 N N . ALA A 1 94 ? -13.273 1.463 29.126 1.00 50.75 94 ALA A N 1
ATOM 729 C CA . ALA A 1 94 ? -14.146 0.466 29.730 1.00 50.75 94 ALA A CA 1
ATOM 730 C C . ALA A 1 94 ? -14.508 0.928 31.161 1.00 50.75 94 ALA A C 1
ATOM 732 O O . ALA A 1 94 ? -13.646 0.990 32.032 1.00 50.75 94 ALA A O 1
ATOM 733 N N . GLY A 1 95 ? -15.774 1.321 31.324 1.00 43.84 95 GLY A N 1
ATOM 734 C CA . GLY A 1 95 ? -16.550 1.577 32.540 1.00 43.84 95 GLY A CA 1
ATOM 735 C C . GLY A 1 95 ? -15.828 1.752 33.878 1.00 43.84 95 GLY A C 1
ATOM 736 O O . GLY A 1 95 ? -15.515 0.778 34.557 1.00 43.84 95 GLY A O 1
ATOM 737 N N . THR A 1 96 ? -15.765 2.994 34.354 1.00 49.16 96 THR A N 1
ATOM 738 C CA . THR A 1 96 ? -15.818 3.296 35.788 1.00 49.16 96 THR A CA 1
ATOM 739 C C . THR A 1 96 ? -17.229 3.757 36.167 1.00 49.16 96 THR A C 1
ATOM 741 O O . THR A 1 96 ? -17.693 4.800 35.718 1.00 49.16 96 THR A O 1
ATOM 744 N N . GLY A 1 97 ? -17.888 2.975 37.029 1.00 36.78 97 GLY A N 1
ATOM 745 C CA . GLY A 1 97 ? -18.857 3.467 38.014 1.00 36.78 97 GLY A CA 1
ATOM 746 C C . GLY A 1 97 ? -20.322 3.631 37.591 1.00 36.78 97 GLY A C 1
ATOM 747 O O . GLY A 1 97 ? -20.762 4.732 37.282 1.00 36.78 97 GLY A O 1
ATOM 748 N N . ALA A 1 98 ? -21.117 2.575 37.774 1.00 43.66 98 ALA A N 1
ATOM 749 C CA . ALA A 1 98 ? -22.466 2.718 38.325 1.00 43.66 98 ALA A CA 1
ATOM 750 C C . ALA A 1 98 ? -22.522 1.913 39.631 1.00 43.66 98 ALA A C 1
ATOM 752 O O . ALA A 1 98 ? -22.846 0.728 39.661 1.00 43.66 98 ALA A O 1
ATOM 753 N N . GLU A 1 99 ? -22.094 2.578 40.700 1.00 39.88 99 GLU A N 1
ATOM 754 C CA . GLU A 1 99 ? -22.236 2.146 42.083 1.00 39.88 99 GLU A CA 1
ATOM 755 C C . GLU A 1 99 ? -23.714 2.224 42.504 1.00 39.88 99 GLU A C 1
ATOM 757 O O . GLU A 1 99 ? -24.397 3.216 42.257 1.00 39.88 99 GLU A O 1
ATOM 762 N N . ALA A 1 100 ? -24.175 1.144 43.134 1.00 50.41 100 ALA A N 1
ATOM 763 C CA . ALA A 1 100 ? -25.100 1.087 44.265 1.00 50.41 100 ALA A CA 1
ATOM 764 C C . ALA A 1 100 ? -26.140 2.212 44.456 1.00 50.41 100 ALA A C 1
ATOM 766 O O . ALA A 1 100 ? -25.803 3.274 44.967 1.00 50.41 100 ALA A O 1
ATOM 767 N N . ARG A 1 101 ? -27.425 1.874 44.244 1.00 38.44 101 ARG A N 1
ATOM 768 C CA . ARG A 1 101 ? -28.621 2.076 45.117 1.00 38.44 101 ARG A CA 1
ATOM 769 C C . ARG A 1 101 ? -29.712 1.143 44.566 1.00 38.44 101 ARG A C 1
ATOM 771 O O . ARG A 1 101 ? -29.813 1.039 43.355 1.00 38.44 101 ARG A O 1
ATOM 778 N N . ALA A 1 102 ? -30.583 0.431 45.270 1.00 43.94 102 ALA A N 1
ATOM 779 C CA . ALA A 1 102 ? -31.012 0.205 46.653 1.00 43.94 102 ALA A CA 1
ATOM 780 C C . ALA A 1 102 ? -31.776 -1.155 46.588 1.00 43.94 102 ALA A C 1
ATOM 782 O O . ALA A 1 102 ? -32.126 -1.583 45.495 1.00 43.94 102 ALA A O 1
ATOM 783 N N . GLY A 1 103 ? -32.114 -1.933 47.607 1.00 37.59 103 GLY A N 1
ATOM 784 C CA . GLY A 1 103 ? -32.233 -1.803 49.047 1.00 37.59 103 GLY A CA 1
ATOM 785 C C . GLY A 1 103 ? -33.163 -2.945 49.517 1.00 37.59 103 GLY A C 1
ATOM 786 O O . GLY A 1 103 ? -33.879 -3.522 48.707 1.00 37.59 103 GLY A O 1
ATOM 787 N N . ALA A 1 104 ? -33.153 -3.217 50.822 1.00 46.03 104 ALA A N 1
ATOM 788 C CA . ALA A 1 104 ? -34.241 -3.811 51.612 1.00 46.03 104 ALA A CA 1
ATOM 789 C C . ALA A 1 104 ? -34.762 -5.242 51.307 1.00 46.03 104 ALA A C 1
ATOM 791 O O . ALA A 1 104 ? -35.437 -5.511 50.320 1.00 46.03 104 ALA A O 1
ATOM 792 N N . GLY A 1 105 ? -34.579 -6.104 52.310 1.00 36.81 105 GLY A N 1
ATOM 793 C CA . GLY A 1 105 ? -35.297 -7.357 52.579 1.00 36.81 105 GLY A CA 1
ATOM 794 C C . GLY A 1 105 ? -34.525 -8.068 53.697 1.00 36.81 105 GLY A C 1
ATOM 795 O O . GLY A 1 105 ? -33.478 -8.626 53.415 1.00 36.81 105 GLY A O 1
ATOM 796 N N . ALA A 1 106 ? -34.784 -7.918 55.000 1.00 42.91 106 ALA A N 1
ATOM 797 C CA . ALA A 1 106 ? -36.039 -7.968 55.754 1.00 42.91 106 ALA A CA 1
ATOM 798 C C . ALA A 1 106 ? -36.783 -9.304 55.587 1.00 42.91 106 ALA A C 1
ATOM 800 O O . ALA A 1 106 ? -37.811 -9.345 54.919 1.00 42.91 106 ALA A O 1
ATOM 801 N N . ALA A 1 107 ? -36.238 -10.370 56.184 1.00 41.84 107 ALA A N 1
ATOM 802 C CA . ALA A 1 107 ? -36.932 -11.336 57.050 1.00 41.84 107 ALA A CA 1
ATOM 803 C C . ALA A 1 107 ? -35.908 -12.314 57.645 1.00 41.84 107 ALA A C 1
ATOM 805 O O . ALA A 1 107 ? -35.089 -12.840 56.859 1.00 41.84 107 ALA A O 1
#

Organism: NCBI:txid3238632